Protein AF-A0A087UWQ4-F1 (afdb_monomer)

Mean predicted aligned error: 7.36 Å

Organism: Stegodyphus mimosarum (NCBI:txid407821)

Radius of gyration: 17.01 Å; Cα contacts (8 Å, |Δi|>4): 130; chains: 1; bounding box: 42×44×44 Å

pLDDT: mean 81.9, std 9.26, range [47.91, 92.75]

Structure (mmCIF, N/CA/C/O backbone):
data_AF-A0A087UWQ4-F1
#
_entry.id   AF-A0A087UWQ4-F1
#
loop_
_atom_site.group_PDB
_atom_site.id
_atom_site.type_symbol
_atom_site.label_atom_id
_atom_site.label_alt_id
_atom_site.label_comp_id
_atom_site.label_asym_id
_atom_site.label_entity_id
_atom_site.label_seq_id
_atom_site.pdbx_PDB_ins_code
_atom_site.Cartn_x
_atom_site.Cartn_y
_atom_site.Cartn_z
_atom_site.occupancy
_atom_site.B_iso_or_equiv
_atom_site.auth_seq_id
_atom_site.auth_comp_id
_atom_site.auth_asym_id
_atom_site.auth_atom_id
_atom_site.pdbx_PDB_model_num
ATOM 1 N N . MET A 1 1 ? 26.334 -0.698 -11.402 1.00 54.09 1 MET A N 1
ATOM 2 C CA . MET A 1 1 ? 24.957 -0.502 -10.906 1.00 54.09 1 MET A CA 1
ATOM 3 C C . MET A 1 1 ? 24.035 -0.812 -12.053 1.00 54.09 1 MET A C 1
ATOM 5 O O . MET A 1 1 ? 24.266 -0.281 -13.138 1.00 54.09 1 MET A O 1
ATOM 9 N N . ALA A 1 2 ? 23.093 -1.728 -11.846 1.00 72.50 2 ALA A N 1
ATOM 10 C CA . ALA A 1 2 ? 22.082 -2.002 -12.850 1.00 72.50 2 ALA A CA 1
ATOM 11 C C . ALA A 1 2 ? 21.262 -0.715 -13.075 1.00 72.50 2 ALA A C 1
ATOM 13 O O . ALA A 1 2 ? 21.095 0.070 -12.136 1.00 72.50 2 ALA A O 1
ATOM 14 N N . PRO A 1 3 ? 20.783 -0.444 -14.299 1.00 72.69 3 PRO A N 1
ATOM 15 C CA . PRO A 1 3 ? 19.927 0.714 -14.568 1.00 72.69 3 PRO A CA 1
ATOM 16 C C . PRO A 1 3 ? 18.709 0.764 -13.627 1.00 72.69 3 PRO A C 1
ATOM 18 O O . PRO A 1 3 ? 18.288 1.847 -13.223 1.00 72.69 3 PRO A O 1
ATOM 21 N N . ASP A 1 4 ? 18.224 -0.399 -13.196 1.00 70.94 4 ASP A N 1
ATOM 22 C CA . ASP A 1 4 ? 17.111 -0.555 -12.258 1.00 70.94 4 ASP A CA 1
ATOM 23 C C . ASP A 1 4 ? 17.437 -0.041 -10.844 1.00 70.94 4 ASP A C 1
ATOM 25 O O . ASP A 1 4 ? 16.596 0.602 -10.211 1.00 70.94 4 ASP A O 1
ATOM 29 N N . ASP A 1 5 ? 18.682 -0.212 -10.379 1.00 77.44 5 ASP A N 1
ATOM 30 C CA . ASP A 1 5 ? 19.145 0.302 -9.080 1.00 77.44 5 ASP A CA 1
ATOM 31 C C . ASP A 1 5 ? 19.115 1.833 -9.053 1.00 77.44 5 ASP A C 1
ATOM 33 O O . ASP A 1 5 ? 18.756 2.452 -8.050 1.00 77.44 5 ASP A O 1
ATOM 37 N N . VAL A 1 6 ? 19.501 2.455 -10.171 1.00 81.31 6 VAL A N 1
ATOM 38 C CA . VAL A 1 6 ? 19.529 3.915 -10.322 1.00 81.31 6 VAL A CA 1
ATOM 39 C C . VAL A 1 6 ? 18.106 4.466 -10.342 1.00 81.31 6 VAL A C 1
ATOM 41 O O . VAL A 1 6 ? 17.822 5.453 -9.662 1.00 81.31 6 VAL A O 1
ATOM 44 N N . ILE A 1 7 ? 17.198 3.803 -11.063 1.00 77.88 7 ILE A N 1
ATOM 45 C CA . ILE A 1 7 ? 15.774 4.156 -11.085 1.00 77.88 7 ILE A CA 1
ATOM 46 C C . ILE A 1 7 ? 15.184 4.055 -9.674 1.00 77.88 7 ILE A C 1
ATOM 48 O O . ILE A 1 7 ? 14.504 4.984 -9.237 1.00 77.88 7 ILE A O 1
ATOM 52 N N . TYR A 1 8 ? 15.495 2.988 -8.934 1.00 74.31 8 TYR A N 1
ATOM 53 C CA . TYR A 1 8 ? 15.046 2.807 -7.554 1.00 74.31 8 TYR A CA 1
ATOM 54 C C . TYR A 1 8 ? 15.557 3.910 -6.620 1.00 74.31 8 TYR A C 1
ATOM 56 O O . TYR A 1 8 ? 14.777 4.496 -5.869 1.00 74.31 8 TYR A O 1
ATOM 64 N N . LEU A 1 9 ? 16.848 4.246 -6.703 1.00 80.38 9 LEU A N 1
ATOM 65 C CA . LEU A 1 9 ? 17.467 5.309 -5.904 1.00 80.38 9 LEU A CA 1
ATOM 66 C C . LEU A 1 9 ? 16.819 6.673 -6.161 1.00 80.38 9 LEU A C 1
ATOM 68 O O . LEU A 1 9 ? 16.528 7.409 -5.215 1.00 80.38 9 LEU A O 1
ATOM 72 N N . ILE A 1 10 ? 16.548 6.994 -7.429 1.00 82.75 10 ILE A N 1
ATOM 73 C CA . ILE A 1 10 ? 15.852 8.226 -7.816 1.00 82.75 10 ILE A CA 1
ATOM 74 C C . ILE A 1 10 ? 14.427 8.225 -7.253 1.00 82.75 10 ILE A C 1
ATOM 76 O O . ILE A 1 10 ? 14.010 9.217 -6.654 1.00 82.75 10 ILE A O 1
ATOM 80 N N . LEU A 1 11 ? 13.695 7.114 -7.381 1.00 77.69 11 LEU A N 1
ATOM 81 C CA . LEU A 1 11 ? 12.344 6.971 -6.831 1.00 77.69 11 LEU A CA 1
ATOM 82 C C . LEU A 1 11 ? 12.324 7.172 -5.311 1.00 77.69 11 LEU A C 1
ATOM 84 O O . LEU A 1 11 ? 11.452 7.864 -4.783 1.00 77.69 11 LEU A O 1
ATOM 88 N N . LEU A 1 12 ? 13.307 6.605 -4.612 1.00 80.81 12 LEU A N 1
ATOM 89 C CA . LEU A 1 12 ? 13.428 6.687 -3.161 1.00 80.81 12 LEU A CA 1
ATOM 90 C C . LEU A 1 12 ? 13.733 8.124 -2.717 1.00 80.81 12 LEU A C 1
ATOM 92 O O . LEU A 1 12 ? 13.045 8.648 -1.834 1.00 80.81 12 LEU A O 1
ATOM 96 N N . LEU A 1 13 ? 14.678 8.798 -3.380 1.00 82.94 13 LEU A N 1
ATOM 97 C CA . LEU A 1 13 ? 14.991 10.210 -3.132 1.00 82.94 13 LEU A CA 1
ATOM 98 C C . LEU A 1 13 ? 13.773 11.108 -3.366 1.00 82.94 13 LEU A C 1
ATOM 100 O O . LEU A 1 13 ? 13.414 11.894 -2.489 1.00 82.94 13 LEU A O 1
ATOM 104 N N . VAL A 1 14 ? 13.088 10.933 -4.498 1.00 81.44 14 VAL A N 1
ATOM 105 C CA . VAL A 1 14 ? 11.874 11.682 -4.841 1.00 81.44 14 VAL A CA 1
ATOM 106 C C . VAL A 1 14 ? 10.776 11.448 -3.799 1.00 81.44 14 VAL A C 1
ATOM 108 O O . VAL A 1 14 ? 10.193 12.410 -3.295 1.00 81.44 14 VAL A O 1
ATOM 111 N N . SER A 1 15 ? 10.532 10.193 -3.407 1.00 78.12 15 SER A N 1
ATOM 112 C CA . SER A 1 15 ? 9.533 9.858 -2.382 1.00 78.12 15 SER A CA 1
ATOM 113 C C . SER A 1 15 ? 9.848 10.501 -1.024 1.00 78.12 15 SER A C 1
ATOM 115 O O . SER A 1 15 ? 8.946 11.001 -0.350 1.00 78.12 15 SER A O 1
ATOM 117 N N . THR A 1 16 ? 11.131 10.579 -0.658 1.00 81.06 16 THR A N 1
ATOM 118 C CA . THR A 1 16 ? 11.590 11.209 0.587 1.00 81.06 16 THR A CA 1
ATOM 119 C C . THR A 1 16 ? 11.399 12.727 0.536 1.00 81.06 16 THR A C 1
ATOM 121 O O . THR A 1 16 ? 10.912 13.324 1.499 1.00 81.06 16 THR A O 1
ATOM 124 N N . SER A 1 17 ? 11.698 13.368 -0.601 1.00 80.00 17 SER A N 1
ATOM 125 C CA . SER A 1 17 ? 11.489 14.810 -0.798 1.00 80.00 17 SER A CA 1
ATOM 126 C C . SER A 1 17 ? 10.013 15.210 -0.721 1.00 80.00 17 SER A C 1
ATOM 128 O O . SER A 1 17 ? 9.681 16.238 -0.121 1.00 80.00 17 SER A O 1
ATOM 130 N N . PHE A 1 18 ? 9.104 14.380 -1.243 1.00 80.81 18 PHE A N 1
ATOM 131 C CA . PHE A 1 18 ? 7.662 14.614 -1.119 1.00 80.81 18 PHE A CA 1
ATOM 132 C C . PHE A 1 18 ? 7.181 14.654 0.338 1.00 80.81 18 PHE A C 1
ATOM 134 O O . PHE A 1 18 ? 6.202 15.344 0.633 1.00 80.81 18 PHE A O 1
ATOM 141 N N . GLY A 1 19 ? 7.900 14.019 1.270 1.00 78.69 19 GLY A N 1
ATOM 142 C CA . GLY A 1 19 ? 7.621 14.104 2.704 1.00 78.69 19 GLY A CA 1
ATOM 143 C C . GLY A 1 19 ? 7.621 15.530 3.250 1.00 78.69 19 GLY A C 1
ATOM 144 O O . GLY A 1 19 ? 6.759 15.878 4.063 1.00 78.69 19 GLY A O 1
ATOM 145 N N . TYR A 1 20 ? 8.513 16.390 2.752 1.00 81.12 20 TYR A N 1
ATOM 146 C CA . TYR A 1 20 ? 8.533 17.804 3.129 1.00 81.12 20 TYR A CA 1
ATOM 147 C C . TYR A 1 20 ? 7.284 18.544 2.631 1.00 81.12 20 TYR A C 1
ATOM 149 O O . TYR A 1 20 ? 6.667 19.298 3.384 1.00 81.12 20 TYR A O 1
ATOM 157 N N . PHE A 1 21 ? 6.863 18.281 1.391 1.00 80.00 21 PHE A N 1
ATOM 158 C CA . PHE A 1 21 ? 5.690 18.918 0.787 1.00 80.00 21 PHE A CA 1
ATOM 159 C C . PHE A 1 21 ? 4.385 18.481 1.467 1.00 80.00 21 PHE A C 1
ATOM 161 O O . PHE A 1 21 ? 3.560 19.303 1.864 1.00 80.00 21 PHE A O 1
ATOM 168 N N . VAL A 1 22 ? 4.240 17.177 1.709 1.00 79.88 22 VAL A N 1
ATOM 169 C CA . VAL A 1 22 ? 3.097 16.576 2.411 1.00 79.88 22 VAL A CA 1
ATOM 170 C C . VAL A 1 22 ? 2.959 17.107 3.845 1.00 79.88 22 VAL A C 1
ATOM 172 O O . VAL A 1 22 ? 1.848 17.172 4.379 1.00 79.88 22 VAL A O 1
ATOM 175 N N . ARG A 1 23 ? 4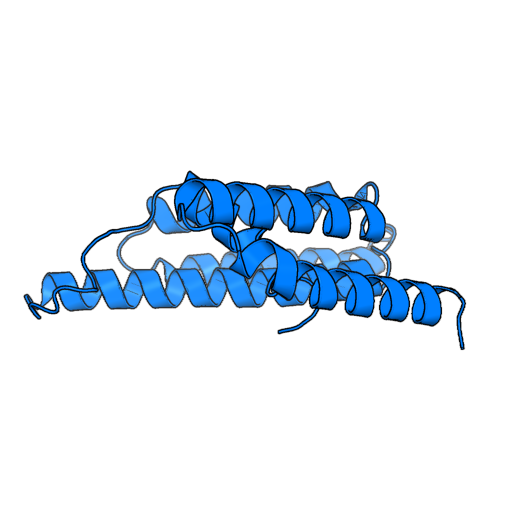.062 17.521 4.486 1.00 80.25 23 ARG A N 1
ATOM 176 C CA . ARG A 1 23 ? 4.045 18.109 5.834 1.00 80.25 23 ARG A CA 1
ATOM 177 C C . ARG A 1 23 ? 3.397 19.497 5.879 1.00 80.25 23 ARG A C 1
ATOM 179 O O . ARG A 1 23 ? 2.903 19.881 6.935 1.00 80.25 23 ARG A O 1
ATOM 186 N N . GLN A 1 24 ? 3.355 20.223 4.762 1.00 80.44 24 GLN A N 1
ATOM 187 C CA . GLN A 1 24 ? 2.747 21.557 4.702 1.00 80.44 24 GLN A CA 1
ATOM 188 C C . GLN A 1 24 ? 1.212 21.521 4.609 1.00 80.44 24 GLN A C 1
ATOM 190 O O . GLN A 1 24 ? 0.544 22.517 4.892 1.00 80.44 24 GLN A O 1
ATOM 195 N N . VAL A 1 25 ? 0.626 20.371 4.261 1.00 82.12 25 VAL A N 1
ATOM 196 C CA . VAL A 1 25 ? -0.829 20.210 4.153 1.00 82.12 25 VAL A CA 1
ATOM 197 C C . VAL A 1 25 ? -1.449 20.081 5.548 1.00 82.12 25 VAL A C 1
ATOM 199 O O . VAL A 1 25 ? -1.314 19.055 6.213 1.00 82.12 25 VAL A O 1
ATOM 202 N N . LYS A 1 26 ? -2.168 21.123 5.988 1.00 80.31 26 LYS A N 1
ATOM 203 C CA . LYS A 1 26 ? -2.813 21.171 7.317 1.00 80.31 26 LYS A CA 1
ATOM 204 C C . LYS A 1 26 ? -4.057 20.278 7.431 1.00 80.31 26 LYS A C 1
ATOM 206 O O . LYS A 1 26 ? -4.360 19.784 8.512 1.00 80.31 26 LYS A O 1
ATOM 211 N N . HIS A 1 27 ? -4.784 20.055 6.333 1.00 85.06 27 HIS A N 1
ATOM 212 C CA . HIS A 1 27 ? -6.012 19.254 6.341 1.00 85.06 27 HIS A CA 1
ATOM 213 C C . HIS A 1 27 ? -5.723 17.752 6.213 1.00 85.06 27 HIS A C 1
ATOM 215 O O . HIS A 1 27 ? -5.186 17.306 5.201 1.00 85.06 27 HIS A O 1
ATOM 221 N N . VAL A 1 28 ? -6.164 16.957 7.197 1.00 82.00 28 VAL A N 1
ATOM 222 C CA . VAL A 1 28 ? -5.906 15.504 7.284 1.00 82.00 28 VAL A CA 1
ATOM 223 C C . VAL A 1 28 ? -6.419 14.733 6.063 1.00 82.00 28 VAL A C 1
ATOM 225 O O . VAL A 1 28 ? -5.661 13.974 5.468 1.00 82.00 28 VAL A O 1
ATOM 228 N N . LYS A 1 29 ? -7.667 14.971 5.636 1.00 82.19 29 LYS A N 1
ATOM 229 C CA . LYS A 1 29 ? -8.261 14.277 4.477 1.00 82.19 29 LYS A CA 1
ATOM 230 C C . LYS A 1 29 ? -7.562 14.616 3.159 1.00 82.19 29 LYS A C 1
ATOM 232 O O . LYS A 1 29 ? -7.315 13.735 2.343 1.00 82.19 29 LYS A O 1
ATOM 237 N N . MET A 1 30 ? -7.210 15.889 2.964 1.00 83.75 30 MET A N 1
ATOM 238 C CA . MET A 1 30 ? -6.454 16.322 1.782 1.00 83.75 30 MET A CA 1
ATOM 239 C C . MET A 1 30 ? -5.058 15.707 1.781 1.00 83.75 30 MET A C 1
ATOM 241 O O . MET A 1 30 ? -4.607 15.208 0.757 1.00 83.75 30 MET A O 1
ATOM 245 N N . LYS A 1 31 ? -4.405 15.669 2.946 1.00 86.56 31 LYS A N 1
ATOM 246 C CA . LYS 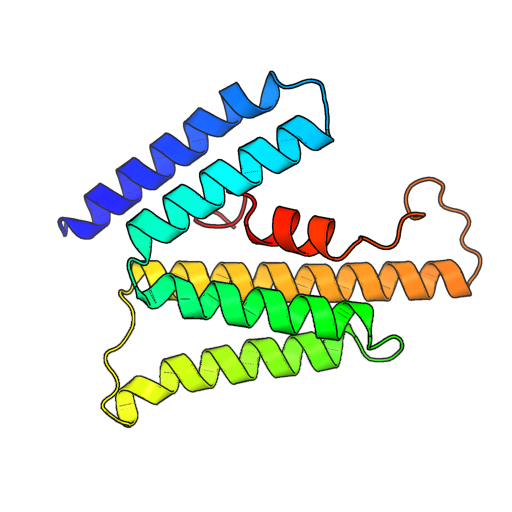A 1 31 ? -3.107 15.022 3.118 1.00 86.56 31 LYS A CA 1
ATOM 247 C C . LYS A 1 31 ? -3.177 13.536 2.764 1.00 86.56 31 LYS A C 1
ATOM 249 O O . LYS A 1 31 ? -2.358 13.083 1.979 1.00 86.56 31 LYS A O 1
ATOM 254 N N . GLN A 1 32 ? -4.166 12.802 3.281 1.00 86.50 32 GLN A N 1
ATOM 255 C CA . GLN A 1 32 ? -4.387 11.390 2.943 1.00 86.50 32 GLN A CA 1
ATOM 256 C C . GLN A 1 32 ? -4.568 11.199 1.436 1.00 86.50 32 GLN A C 1
ATOM 258 O O . GLN A 1 32 ? -3.848 10.404 0.846 1.00 86.50 32 GLN A O 1
ATOM 263 N N . CYS A 1 33 ? -5.443 11.984 0.803 1.00 87.56 33 CYS A N 1
ATOM 264 C CA . CYS A 1 33 ? -5.685 11.899 -0.637 1.00 87.56 33 CYS A CA 1
ATOM 265 C C . CYS A 1 33 ? -4.407 12.141 -1.460 1.00 87.56 33 CYS A C 1
ATOM 267 O O . CYS A 1 33 ? -4.080 11.344 -2.336 1.00 87.56 33 CYS A O 1
ATOM 269 N N . VAL A 1 34 ? -3.639 13.187 -1.132 1.00 88.06 34 VAL A N 1
ATOM 270 C CA . VAL A 1 34 ? -2.360 13.492 -1.797 1.00 88.06 34 VAL A CA 1
ATOM 271 C C . VAL A 1 34 ? -1.351 12.361 -1.589 1.00 88.06 34 VAL A C 1
ATOM 273 O O . VAL A 1 34 ? -0.727 11.916 -2.548 1.00 88.06 34 VAL A O 1
ATOM 276 N N . CYS A 1 35 ? -1.220 11.844 -0.364 1.00 87.75 35 CYS A N 1
ATOM 277 C CA . CYS A 1 35 ? -0.323 10.729 -0.063 1.00 87.75 35 CYS A CA 1
ATOM 278 C C . CYS A 1 35 ? -0.676 9.461 -0.848 1.00 87.75 35 CYS A C 1
ATOM 280 O O . CYS A 1 35 ? 0.220 8.763 -1.325 1.00 87.75 35 CYS A O 1
ATOM 282 N N . THR A 1 36 ? -1.968 9.152 -0.942 1.00 89.38 36 THR A N 1
ATOM 283 C CA . THR A 1 36 ? -2.495 8.006 -1.684 1.00 89.38 36 THR A CA 1
ATOM 284 C C . THR A 1 36 ? -2.263 8.172 -3.180 1.00 89.38 36 THR A C 1
ATOM 286 O O . THR A 1 36 ? -1.827 7.232 -3.833 1.00 89.38 36 THR A O 1
ATOM 289 N N . LEU A 1 37 ? -2.500 9.368 -3.723 1.00 90.50 37 LEU A N 1
ATOM 290 C CA . LEU A 1 37 ? -2.305 9.654 -5.141 1.00 90.50 37 LEU A CA 1
ATOM 291 C C . LEU A 1 37 ? -0.827 9.540 -5.538 1.00 90.50 37 LEU A C 1
ATOM 293 O O . LEU A 1 37 ? -0.513 8.871 -6.518 1.00 90.50 37 LEU A O 1
ATOM 297 N N . ILE A 1 38 ? 0.083 10.111 -4.742 1.00 88.62 38 ILE A N 1
ATOM 298 C CA . ILE A 1 38 ? 1.532 9.973 -4.958 1.00 88.62 38 ILE A CA 1
ATOM 299 C C . ILE A 1 38 ? 1.943 8.499 -4.885 1.00 88.62 38 ILE A C 1
ATOM 301 O O . ILE A 1 38 ? 2.638 8.012 -5.773 1.00 88.62 38 ILE A O 1
ATOM 305 N N . GLY A 1 39 ? 1.500 7.772 -3.855 1.00 88.25 39 GLY A N 1
ATOM 306 C CA . GLY A 1 39 ? 1.865 6.368 -3.681 1.00 88.25 39 GLY A CA 1
ATOM 307 C C . GLY A 1 39 ? 1.344 5.477 -4.806 1.00 88.25 39 GLY A C 1
ATOM 308 O O . GLY A 1 39 ? 2.082 4.636 -5.314 1.00 88.25 39 GLY A O 1
ATOM 309 N N . PHE A 1 40 ? 0.115 5.719 -5.262 1.00 89.25 40 PHE A N 1
ATOM 310 C CA . PHE A 1 40 ? -0.474 5.028 -6.404 1.00 89.25 40 PHE A CA 1
ATOM 311 C C . PHE A 1 40 ? 0.296 5.298 -7.703 1.00 89.25 40 PHE A C 1
ATOM 313 O O . PHE A 1 40 ? 0.596 4.357 -8.438 1.00 89.25 40 PHE A O 1
ATOM 320 N N . ILE A 1 41 ? 0.675 6.554 -7.970 1.00 88.81 41 ILE A N 1
ATOM 321 C CA . ILE A 1 41 ? 1.483 6.916 -9.145 1.00 88.81 41 ILE A CA 1
ATOM 322 C C . ILE A 1 41 ? 2.838 6.206 -9.102 1.00 88.81 41 ILE A C 1
ATOM 324 O O . ILE A 1 41 ? 3.216 5.564 -10.079 1.00 88.81 41 ILE A O 1
ATOM 328 N N . LEU A 1 42 ? 3.548 6.261 -7.971 1.00 85.06 42 LEU A N 1
ATOM 329 C CA . LEU A 1 42 ? 4.855 5.614 -7.839 1.00 85.06 42 LEU A CA 1
ATOM 330 C C . LEU A 1 42 ? 4.754 4.091 -8.007 1.00 85.06 42 LEU A C 1
ATOM 332 O O . LEU A 1 42 ? 5.560 3.498 -8.720 1.00 85.06 42 LEU A O 1
ATOM 336 N N . LEU A 1 43 ? 3.737 3.461 -7.409 1.00 85.56 43 LEU A N 1
ATOM 337 C CA . LEU A 1 43 ? 3.501 2.027 -7.566 1.00 85.56 43 LEU A CA 1
ATOM 338 C C . LEU A 1 43 ? 3.160 1.661 -9.018 1.00 85.56 43 LEU A C 1
ATOM 340 O O . LEU A 1 43 ? 3.602 0.617 -9.489 1.00 85.56 43 LEU A O 1
ATOM 344 N N . THR A 1 44 ? 2.428 2.520 -9.735 1.00 86.56 44 THR A N 1
ATOM 345 C CA . THR A 1 44 ? 2.096 2.324 -11.159 1.00 86.56 44 THR A CA 1
ATOM 346 C C . THR A 1 44 ? 3.339 2.416 -12.035 1.00 86.56 44 THR A C 1
ATOM 348 O O . THR A 1 44 ? 3.533 1.570 -12.902 1.00 86.56 44 THR A O 1
ATOM 351 N N . ILE A 1 45 ? 4.203 3.403 -11.784 1.00 83.56 45 ILE A N 1
ATOM 352 C CA . ILE A 1 45 ? 5.461 3.584 -12.523 1.00 83.56 45 ILE A CA 1
ATOM 353 C C . ILE A 1 45 ? 6.376 2.369 -12.335 1.00 83.56 45 ILE A C 1
ATOM 355 O O . ILE A 1 45 ? 6.964 1.897 -13.302 1.00 83.56 45 ILE A O 1
ATOM 359 N N . VAL A 1 46 ? 6.469 1.845 -11.110 1.00 78.75 46 VAL A N 1
ATOM 360 C CA . VAL A 1 46 ? 7.334 0.697 -10.797 1.00 78.75 46 VAL A CA 1
ATOM 361 C C . VAL A 1 46 ? 6.748 -0.633 -11.271 1.00 78.75 46 VAL A C 1
ATOM 363 O O . VAL A 1 46 ? 7.490 -1.489 -11.743 1.00 78.75 46 VAL A O 1
ATOM 366 N N . SER A 1 47 ? 5.434 -0.821 -11.129 1.00 78.69 47 SER A N 1
ATOM 367 C CA . SER A 1 47 ? 4.786 -2.121 -11.363 1.00 78.69 47 SER A CA 1
ATOM 368 C C . SER A 1 47 ? 4.259 -2.313 -12.779 1.00 78.69 47 SER A C 1
ATOM 370 O O . SER A 1 47 ? 3.981 -3.446 -13.179 1.00 78.69 47 SER A O 1
ATOM 372 N N . GLY A 1 48 ? 4.069 -1.231 -13.539 1.00 82.44 48 GLY A N 1
ATOM 373 C CA . GLY A 1 48 ? 3.416 -1.283 -14.844 1.00 82.44 48 GLY A CA 1
ATOM 374 C C . GLY A 1 48 ? 2.071 -2.015 -14.767 1.00 82.44 48 GLY A C 1
ATOM 375 O O . GLY A 1 48 ? 1.245 -1.741 -13.896 1.00 82.44 48 GLY A O 1
ATOM 376 N N . PHE A 1 49 ? 1.866 -3.002 -15.644 1.00 79.75 49 PHE A N 1
ATOM 377 C CA . PHE A 1 49 ? 0.644 -3.819 -15.679 1.00 79.75 49 PHE A CA 1
ATOM 378 C C . PHE A 1 49 ? 0.454 -4.725 -14.451 1.00 79.7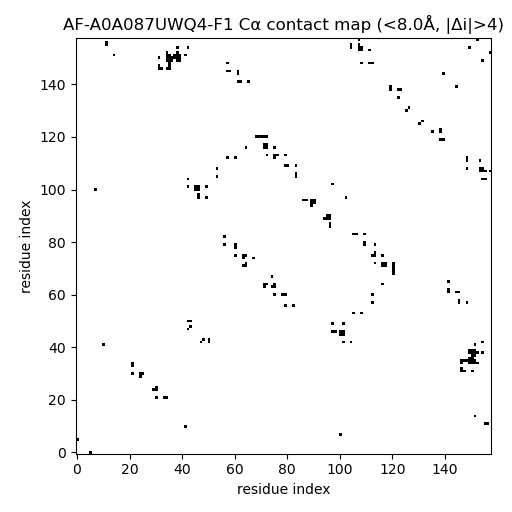5 49 PHE A C 1
ATOM 380 O O . PHE A 1 49 ? -0.677 -5.102 -14.138 1.00 79.75 49 PHE A O 1
ATOM 387 N N . HIS A 1 50 ? 1.518 -5.029 -13.701 1.00 82.25 50 HIS A N 1
ATOM 388 C CA . HIS A 1 50 ? 1.431 -5.874 -12.509 1.00 82.25 50 HIS A CA 1
ATOM 389 C C . HIS A 1 50 ? 0.820 -5.157 -11.296 1.00 82.25 50 HIS A C 1
ATOM 391 O O . HIS A 1 50 ? 0.608 -5.805 -10.273 1.00 82.25 50 HIS A O 1
ATOM 397 N N . ILE A 1 51 ? 0.455 -3.868 -11.401 1.00 83.25 51 ILE A N 1
ATOM 398 C CA . ILE A 1 51 ? -0.277 -3.135 -10.349 1.00 83.25 51 ILE A CA 1
ATOM 399 C C . ILE A 1 51 ? -1.653 -3.744 -10.030 1.00 83.25 51 ILE A C 1
ATOM 401 O O . ILE A 1 51 ? -2.191 -3.550 -8.938 1.00 83.25 51 ILE A O 1
ATOM 405 N N . LEU A 1 52 ? -2.224 -4.526 -10.949 1.00 84.19 52 LEU A N 1
ATOM 406 C CA . LEU A 1 52 ? -3.495 -5.207 -10.710 1.00 84.19 52 LEU A CA 1
ATOM 407 C C . LEU A 1 52 ? -3.409 -6.175 -9.521 1.00 84.19 52 LEU A C 1
ATOM 409 O O . LEU A 1 52 ? -4.369 -6.280 -8.761 1.00 84.19 52 LEU A O 1
ATOM 413 N N . HIS A 1 53 ? -2.255 -6.813 -9.298 1.00 85.69 53 HIS A N 1
ATOM 414 C CA . HIS A 1 53 ? -2.044 -7.706 -8.158 1.00 85.69 53 HIS A CA 1
ATOM 415 C C . HIS A 1 53 ? -2.193 -6.995 -6.800 1.00 85.69 53 HIS A C 1
ATOM 417 O O . HIS A 1 53 ? -3.069 -7.394 -6.027 1.00 85.69 53 HIS A O 1
ATOM 423 N N . PRO A 1 54 ? -1.431 -5.923 -6.490 1.00 85.12 54 PRO A N 1
ATOM 424 C CA . PRO A 1 54 ? -1.613 -5.168 -5.254 1.00 85.12 54 PRO A CA 1
ATOM 425 C C . PRO A 1 54 ? -2.998 -4.508 -5.150 1.00 85.12 54 PRO A C 1
ATOM 427 O O . PRO A 1 54 ? -3.533 -4.389 -4.049 1.00 85.12 54 PRO A O 1
ATOM 430 N N . LEU A 1 55 ? -3.641 -4.133 -6.261 1.00 88.81 55 LEU A N 1
ATOM 431 C CA . LEU A 1 55 ? -4.995 -3.558 -6.242 1.00 88.81 55 LEU A CA 1
ATOM 432 C C . LEU A 1 55 ? -6.067 -4.584 -5.848 1.00 88.81 55 LEU A C 1
ATOM 434 O O . LEU A 1 55 ? -6.905 -4.319 -4.982 1.00 88.81 55 LEU A O 1
ATOM 438 N N . VAL A 1 56 ? -6.013 -5.781 -6.427 1.00 89.00 56 VAL A N 1
ATOM 439 C CA . VAL A 1 56 ? -6.921 -6.881 -6.078 1.00 89.00 56 VAL A CA 1
ATOM 440 C C . VAL A 1 56 ? -6.673 -7.346 -4.644 1.00 89.00 56 VAL A C 1
ATOM 442 O O . VAL A 1 56 ? -7.620 -7.461 -3.864 1.00 89.00 56 VAL A O 1
ATOM 445 N N . LEU A 1 57 ? -5.404 -7.543 -4.274 1.00 90.38 57 LEU A N 1
ATOM 446 C CA . LEU A 1 57 ? -4.996 -7.915 -2.921 1.00 90.38 57 LEU A CA 1
ATOM 447 C C . LEU A 1 57 ? -5.544 -6.925 -1.885 1.00 90.38 57 LEU A C 1
ATOM 449 O O . LEU A 1 57 ? -6.170 -7.339 -0.907 1.00 90.38 57 LEU A O 1
ATOM 453 N N . THR A 1 58 ? -5.354 -5.623 -2.115 1.00 90.31 58 THR A N 1
ATOM 454 C CA . THR A 1 58 ? -5.809 -4.589 -1.176 1.00 90.31 58 THR A CA 1
ATOM 455 C C . THR A 1 58 ? -7.316 -4.525 -1.048 1.00 90.31 58 THR A C 1
ATOM 457 O O . THR A 1 58 ? -7.836 -4.441 0.064 1.00 90.31 58 THR A O 1
ATOM 460 N N . THR A 1 59 ? -8.025 -4.609 -2.169 1.00 91.56 59 THR A N 1
ATOM 461 C CA . THR A 1 59 ? -9.487 -4.561 -2.196 1.00 91.56 59 THR A CA 1
ATOM 462 C C . THR A 1 59 ? -10.087 -5.742 -1.436 1.00 91.56 59 THR A C 1
ATOM 464 O O . THR A 1 59 ? -10.919 -5.546 -0.549 1.00 91.56 59 THR A O 1
ATOM 467 N N . ILE A 1 60 ? -9.627 -6.965 -1.723 1.00 91.62 60 ILE A N 1
ATOM 468 C CA . ILE A 1 60 ? -10.131 -8.171 -1.054 1.00 91.62 60 ILE A CA 1
ATOM 469 C C . ILE A 1 60 ? -9.774 -8.142 0.432 1.00 91.62 60 ILE A C 1
ATOM 471 O O . ILE A 1 60 ? -10.639 -8.387 1.274 1.00 91.62 60 ILE A O 1
ATOM 475 N N . ASN A 1 61 ? -8.535 -7.783 0.778 1.00 91.19 61 ASN A N 1
ATOM 476 C CA . ASN A 1 61 ? -8.128 -7.722 2.175 1.00 91.19 61 ASN A CA 1
ATOM 477 C C . ASN A 1 61 ? -8.921 -6.664 2.965 1.00 91.19 61 ASN A C 1
ATOM 479 O O . ASN A 1 61 ? -9.346 -6.930 4.087 1.00 91.19 61 ASN A O 1
ATOM 483 N N . ALA A 1 62 ? -9.201 -5.499 2.377 1.00 89.88 62 ALA A N 1
ATOM 484 C CA . ALA A 1 62 ? -10.039 -4.478 3.004 1.00 89.88 62 ALA A CA 1
ATOM 485 C C . ALA A 1 62 ? -11.472 -4.979 3.263 1.00 89.88 62 ALA A C 1
ATOM 487 O O . ALA A 1 62 ? -12.022 -4.746 4.342 1.00 89.88 62 ALA A O 1
ATOM 488 N N . ILE A 1 63 ? -12.063 -5.720 2.318 1.00 90.38 63 ILE A N 1
ATOM 489 C CA . ILE A 1 63 ? -13.385 -6.343 2.494 1.00 90.38 63 ILE A CA 1
ATOM 490 C C . ILE A 1 63 ? -13.349 -7.383 3.620 1.00 90.38 63 ILE A C 1
ATOM 492 O O . ILE A 1 63 ? -14.206 -7.349 4.508 1.00 90.38 63 ILE A O 1
ATOM 496 N N . LEU A 1 64 ? -12.345 -8.268 3.621 1.00 89.19 64 LEU A N 1
ATOM 497 C CA . LEU A 1 64 ? -12.163 -9.290 4.656 1.00 89.19 64 LEU A CA 1
ATOM 498 C C . LEU A 1 64 ? -12.054 -8.658 6.046 1.00 89.19 64 LEU A C 1
ATOM 500 O O . LEU A 1 64 ? -12.723 -9.101 6.979 1.00 89.19 64 LEU A O 1
ATOM 504 N N . VAL A 1 65 ? -11.269 -7.587 6.174 1.00 87.19 65 VAL A N 1
ATOM 505 C CA . VAL A 1 65 ? -11.051 -6.894 7.447 1.00 87.19 65 VAL A CA 1
ATOM 506 C C . VAL A 1 65 ? -12.327 -6.236 7.986 1.00 87.19 65 VAL A C 1
ATOM 508 O O . VAL A 1 65 ? -12.580 -6.223 9.198 1.00 87.19 65 VAL A O 1
ATOM 511 N N . LEU A 1 66 ? -13.171 -5.707 7.099 1.00 86.94 66 LEU A N 1
ATOM 512 C CA . LEU A 1 66 ? -14.437 -5.078 7.480 1.00 86.94 66 LEU A CA 1
ATOM 513 C C . LEU A 1 66 ? -15.526 -6.096 7.835 1.00 86.94 66 LEU A C 1
ATOM 515 O O . LEU A 1 66 ? -16.250 -5.884 8.808 1.00 86.94 66 LEU A O 1
ATOM 519 N N . HIS A 1 67 ? -15.637 -7.195 7.085 1.00 86.62 67 HIS A N 1
ATOM 520 C CA . HIS A 1 67 ? -16.681 -8.202 7.301 1.00 86.62 67 HIS A CA 1
ATOM 521 C C . HIS A 1 67 ? -16.354 -9.180 8.435 1.00 86.62 67 HIS A C 1
ATOM 523 O O . HIS A 1 67 ? -17.237 -9.554 9.212 1.00 86.62 67 HIS A O 1
ATOM 529 N N . VAL A 1 68 ? -15.094 -9.597 8.572 1.00 83.94 68 VAL A N 1
ATOM 530 C CA . VAL A 1 68 ? -14.695 -10.578 9.586 1.00 83.94 68 VAL A CA 1
ATOM 531 C C . VAL A 1 68 ? -14.387 -9.857 10.895 1.00 83.94 68 VAL A C 1
ATOM 533 O O . VAL A 1 68 ? -13.438 -9.086 10.988 1.00 83.94 68 VAL A O 1
ATOM 536 N N . LYS A 1 69 ? -15.172 -10.122 11.947 1.00 76.56 69 LYS A N 1
ATOM 537 C CA . LYS A 1 69 ? -14.991 -9.464 13.256 1.00 76.56 69 LYS A CA 1
ATOM 538 C C . LYS A 1 69 ? -14.028 -10.196 14.193 1.00 76.56 69 LYS A C 1
ATOM 540 O O . LYS A 1 69 ? -13.142 -9.562 14.749 1.00 76.56 69 LYS A O 1
ATOM 545 N N . ARG A 1 70 ? -14.201 -11.511 14.380 1.00 74.25 70 ARG A N 1
ATOM 546 C CA . ARG A 1 70 ? -13.561 -12.278 15.475 1.00 74.25 70 ARG A CA 1
ATOM 547 C C . ARG A 1 70 ? -12.145 -12.777 15.166 1.00 74.25 70 ARG A C 1
ATOM 549 O O . ARG A 1 70 ? -11.320 -12.826 16.066 1.00 74.25 70 ARG A O 1
ATOM 556 N N . PHE A 1 71 ? -11.868 -13.114 13.908 1.00 82.25 71 PHE A N 1
ATOM 557 C CA . PHE A 1 71 ? -10.571 -13.637 13.447 1.00 82.25 71 PHE A CA 1
ATOM 558 C C . PHE A 1 71 ? -10.034 -12.846 12.250 1.00 82.25 71 PHE A C 1
ATOM 560 O O . PHE A 1 71 ? -9.371 -13.386 11.372 1.00 82.25 71 PHE A O 1
ATOM 567 N N . CYS A 1 72 ? -10.345 -11.549 12.223 1.00 84.56 72 CYS A N 1
ATOM 568 C CA . CYS A 1 72 ? -9.979 -10.615 11.162 1.00 84.56 72 CYS A CA 1
ATOM 569 C C . CYS A 1 72 ? -8.495 -10.705 10.783 1.00 84.56 72 CYS A C 1
ATOM 571 O O . CYS A 1 72 ? -8.157 -10.882 9.618 1.00 84.56 72 CYS A O 1
ATOM 573 N N . HIS A 1 73 ? -7.621 -10.615 11.787 1.00 87.81 73 HIS A N 1
ATOM 574 C CA . HIS A 1 73 ? -6.173 -10.624 11.605 1.00 87.81 73 HIS A CA 1
ATOM 575 C C . HIS A 1 73 ? -5.661 -11.965 11.059 1.00 87.81 73 HIS A C 1
ATOM 577 O O . HIS A 1 73 ? -4.817 -11.963 10.174 1.00 87.81 73 HIS A O 1
ATOM 583 N N . VAL A 1 74 ? -6.209 -13.101 11.515 1.00 89.56 74 VAL A N 1
ATOM 584 C CA . VAL A 1 74 ? -5.818 -14.439 11.033 1.00 89.56 74 VAL A CA 1
ATOM 585 C C . VAL A 1 74 ? -6.253 -14.646 9.586 1.00 89.56 74 VAL A C 1
ATOM 587 O O . VAL A 1 74 ? -5.464 -15.111 8.772 1.00 89.56 74 VAL A O 1
ATOM 590 N N . VAL A 1 75 ? -7.494 -14.280 9.251 1.00 90.69 75 VAL A N 1
ATOM 591 C CA . VAL A 1 75 ? -8.024 -14.423 7.886 1.00 90.69 75 VAL A CA 1
ATOM 592 C C . VAL A 1 75 ? -7.283 -13.500 6.920 1.00 90.69 75 VAL A C 1
ATOM 594 O O . VAL A 1 75 ? -6.896 -13.938 5.841 1.00 90.69 75 VAL A O 1
ATOM 597 N N . SER A 1 76 ? -7.035 -12.251 7.323 1.00 90.00 76 SER A N 1
ATOM 598 C CA . SER A 1 76 ? -6.229 -11.292 6.560 1.00 90.00 76 SER A CA 1
ATOM 599 C C . SER A 1 76 ? -4.803 -11.805 6.344 1.00 90.00 76 SER A C 1
ATOM 601 O O . SER A 1 76 ? -4.330 -11.837 5.211 1.00 90.00 76 SER A O 1
ATOM 603 N N . PHE A 1 77 ? -4.146 -12.294 7.401 1.00 91.44 77 PHE A N 1
ATOM 604 C CA . PHE A 1 77 ? -2.816 -12.897 7.319 1.00 91.44 77 PHE A CA 1
ATOM 605 C C . PHE A 1 77 ? -2.789 -14.082 6.352 1.00 91.44 77 PHE A C 1
ATOM 607 O O . PHE A 1 77 ? -1.980 -14.100 5.426 1.00 91.44 77 PHE A O 1
ATOM 614 N N . ALA A 1 78 ? -3.703 -15.039 6.528 1.00 92.75 78 ALA A N 1
ATOM 615 C CA . ALA A 1 78 ? -3.784 -16.229 5.693 1.00 92.75 78 ALA A CA 1
ATOM 616 C C . ALA A 1 78 ? -4.030 -15.871 4.223 1.00 92.75 78 ALA A C 1
ATOM 618 O O . ALA A 1 78 ? -3.350 -16.405 3.350 1.00 92.75 78 ALA A O 1
ATOM 619 N N . PHE A 1 79 ? -4.948 -14.942 3.943 1.00 92.62 79 PHE A N 1
ATOM 620 C CA . PHE A 1 79 ? -5.229 -14.480 2.587 1.00 92.62 79 PHE A CA 1
ATOM 621 C C . PHE A 1 79 ? -4.015 -13.789 1.955 1.00 92.62 79 PHE A C 1
ATOM 623 O O . PHE A 1 79 ? -3.593 -14.180 0.867 1.00 92.62 79 PHE A O 1
ATOM 630 N N . CYS A 1 80 ? -3.420 -12.808 2.639 1.00 91.50 80 CYS A N 1
ATOM 631 C CA . CYS A 1 80 ? -2.297 -12.045 2.103 1.00 91.50 80 CYS A CA 1
ATOM 632 C C . CYS A 1 80 ? -1.064 -12.921 1.844 1.00 91.50 80 CYS A C 1
ATOM 634 O O . CYS A 1 80 ? -0.454 -12.818 0.780 1.00 91.50 80 CYS A O 1
ATOM 636 N N . PHE A 1 81 ? -0.718 -13.814 2.777 1.00 91.12 81 PHE A N 1
ATOM 637 C CA . PHE A 1 81 ? 0.402 -14.738 2.588 1.00 91.12 81 PHE A CA 1
ATOM 638 C C . PHE A 1 81 ? 0.112 -15.793 1.523 1.00 91.12 81 PHE A C 1
ATOM 640 O O . PHE A 1 81 ? 0.993 -16.081 0.719 1.00 91.12 81 PHE A O 1
ATOM 647 N N . SER A 1 82 ? -1.111 -16.329 1.457 1.00 91.12 82 SER A N 1
ATOM 648 C CA . SER A 1 82 ? -1.480 -17.275 0.394 1.00 91.12 82 SER A CA 1
ATOM 649 C C . SER A 1 82 ? -1.389 -16.618 -0.980 1.00 91.12 82 SER A C 1
ATOM 651 O O . SER A 1 82 ? -0.820 -17.200 -1.895 1.00 91.12 82 SER A O 1
ATOM 653 N N . TYR A 1 83 ? -1.882 -15.384 -1.122 1.00 89.88 83 TYR A N 1
ATOM 654 C CA . TYR A 1 83 ? -1.772 -14.632 -2.370 1.00 89.88 83 TYR A CA 1
ATOM 655 C C . 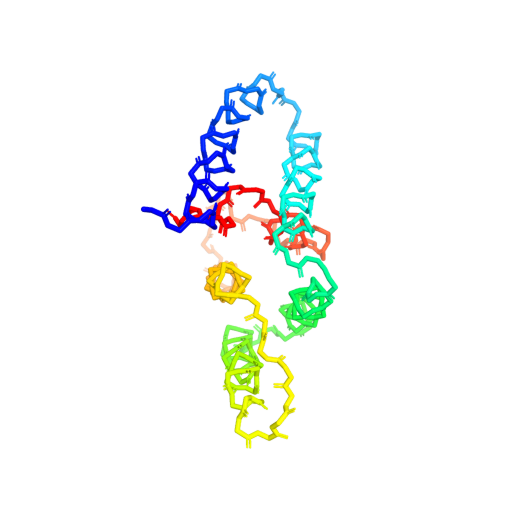TYR A 1 83 ? -0.307 -14.389 -2.756 1.00 89.88 83 TYR A C 1
ATOM 657 O O . TYR A 1 83 ? 0.075 -14.620 -3.900 1.00 89.88 83 TYR A O 1
ATOM 665 N N . LEU A 1 84 ? 0.534 -13.985 -1.798 1.00 88.50 84 LEU A N 1
ATOM 666 C CA . LEU A 1 84 ? 1.964 -13.782 -2.034 1.00 88.50 84 LEU A CA 1
ATOM 667 C C . LEU A 1 84 ? 2.655 -15.085 -2.461 1.00 88.50 84 LEU A C 1
ATOM 669 O O . LEU A 1 84 ? 3.426 -15.078 -3.419 1.00 88.50 84 LEU A O 1
ATOM 673 N N . LEU A 1 85 ? 2.347 -16.207 -1.803 1.00 87.50 85 LEU A N 1
ATOM 674 C CA . LEU A 1 85 ? 2.867 -17.523 -2.173 1.00 87.50 85 LEU A CA 1
ATOM 675 C C . LEU A 1 85 ? 2.416 -17.944 -3.572 1.00 87.50 85 LEU A C 1
ATOM 677 O O . LEU A 1 85 ? 3.231 -18.473 -4.319 1.00 87.50 85 LEU A O 1
ATOM 681 N N . LEU A 1 86 ? 1.165 -17.682 -3.958 1.00 86.19 86 LEU A N 1
ATOM 682 C CA . LEU A 1 86 ? 0.677 -17.967 -5.310 1.00 86.19 86 LEU A CA 1
ATOM 683 C C . LEU A 1 86 ? 1.447 -17.171 -6.366 1.00 86.19 86 LEU A C 1
ATOM 685 O O . LEU A 1 86 ? 1.871 -17.746 -7.361 1.00 86.19 86 LEU A O 1
ATOM 689 N N . ILE A 1 87 ? 1.697 -15.881 -6.136 1.00 83.31 87 ILE A N 1
ATOM 690 C CA . ILE A 1 87 ? 2.497 -15.065 -7.061 1.00 83.31 87 ILE A CA 1
ATOM 691 C C . ILE A 1 87 ? 3.942 -15.564 -7.133 1.00 83.31 87 ILE A C 1
ATOM 693 O O . ILE A 1 87 ? 4.479 -15.708 -8.226 1.00 83.31 87 ILE A O 1
ATOM 697 N N . ARG A 1 88 ? 4.558 -15.911 -5.999 1.00 82.75 88 ARG A N 1
ATOM 698 C CA . ARG A 1 88 ? 5.930 -16.449 -5.980 1.00 82.75 88 ARG A CA 1
ATOM 699 C C . ARG A 1 88 ? 6.044 -17.816 -6.634 1.00 82.75 88 ARG A C 1
ATOM 701 O O . ARG A 1 88 ? 7.037 -18.104 -7.285 1.00 82.75 88 ARG A O 1
ATOM 708 N N . THR A 1 89 ? 5.036 -18.660 -6.459 1.00 83.06 89 THR A N 1
ATOM 709 C CA . THR A 1 89 ? 5.029 -19.994 -7.059 1.00 83.06 89 THR A CA 1
ATOM 710 C C . THR A 1 89 ? 4.575 -19.986 -8.513 1.00 83.06 89 THR A C 1
ATOM 712 O O . THR A 1 89 ? 4.877 -20.935 -9.229 1.00 83.06 89 THR A O 1
ATOM 715 N N . SER A 1 90 ? 3.919 -18.917 -8.979 1.00 79.38 90 SER A N 1
ATOM 716 C CA . SER A 1 90 ? 3.467 -18.770 -10.368 1.00 79.38 90 SER A CA 1
ATOM 717 C C . SER A 1 90 ? 4.609 -18.852 -11.388 1.00 79.38 90 SER A C 1
ATOM 719 O O . SER A 1 90 ? 4.394 -19.335 -12.500 1.00 79.38 90 SER A O 1
ATOM 721 N N . GLU A 1 91 ? 5.833 -18.501 -10.980 1.00 74.56 91 GLU A N 1
ATOM 722 C CA . GLU A 1 91 ? 7.047 -18.663 -11.787 1.00 74.56 91 GLU A CA 1
ATOM 723 C C . GLU A 1 91 ? 7.291 -20.131 -12.166 1.00 74.56 91 GLU A C 1
ATOM 725 O O . GLU A 1 91 ? 7.638 -20.428 -13.308 1.00 74.56 91 GLU A O 1
ATOM 730 N N . TYR A 1 92 ? 7.023 -21.072 -11.251 1.00 76.12 92 TYR A N 1
ATOM 731 C CA . TYR A 1 92 ? 7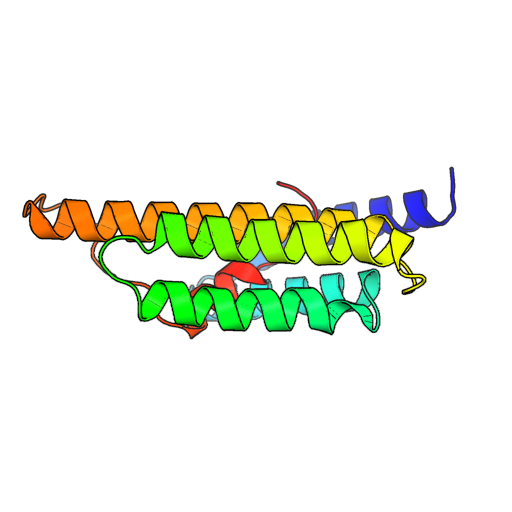.135 -22.511 -11.525 1.00 76.12 92 TYR A CA 1
ATOM 732 C C . TYR A 1 92 ? 6.055 -23.016 -12.491 1.00 76.12 92 TYR A C 1
ATOM 734 O O . TYR A 1 92 ? 6.236 -24.053 -13.124 1.00 76.12 92 TYR A O 1
ATOM 742 N N . PHE A 1 93 ? 4.945 -22.284 -12.624 1.00 75.12 93 PHE A N 1
ATOM 743 C CA . PHE A 1 93 ? 3.852 -22.589 -13.550 1.00 75.12 93 PHE A CA 1
ATOM 744 C C . PHE A 1 93 ? 4.002 -21.890 -14.914 1.00 75.12 93 PHE A C 1
ATOM 746 O O . PHE A 1 93 ? 3.109 -22.001 -15.752 1.00 75.12 93 PHE A O 1
ATOM 753 N N . GLY A 1 94 ? 5.120 -21.191 -15.161 1.00 69.44 94 GLY A N 1
ATOM 754 C CA . GLY A 1 94 ? 5.401 -20.524 -16.438 1.00 69.44 94 GLY A CA 1
ATOM 755 C C . GLY A 1 94 ? 4.689 -19.180 -16.628 1.00 69.44 94 GLY A C 1
ATOM 756 O O . GLY A 1 94 ? 4.642 -18.666 -17.745 1.00 69.44 94 GLY A O 1
ATOM 757 N N . ILE A 1 95 ? 4.133 -18.602 -15.560 1.00 73.88 95 ILE A N 1
ATOM 758 C CA . ILE A 1 95 ? 3.570 -17.247 -15.574 1.00 73.88 95 ILE A CA 1
ATOM 759 C C . ILE A 1 95 ? 4.736 -16.255 -15.406 1.00 73.88 95 ILE A C 1
ATOM 761 O O . ILE A 1 95 ? 5.597 -16.485 -14.553 1.00 73.88 95 ILE A O 1
ATOM 765 N N . PRO A 1 96 ? 4.808 -15.168 -16.199 1.00 72.44 96 PRO A N 1
ATOM 766 C CA . PRO A 1 96 ? 5.896 -14.200 -16.095 1.00 72.44 96 PRO A CA 1
ATOM 767 C C . PRO A 1 96 ? 5.935 -13.575 -14.696 1.00 72.44 96 PRO A C 1
ATOM 769 O O . PRO A 1 96 ? 4.941 -13.008 -14.233 1.00 72.44 96 PRO A O 1
ATOM 772 N N . SER A 1 97 ? 7.092 -13.682 -14.040 1.00 67.62 97 SER A N 1
ATOM 773 C CA . SER A 1 97 ? 7.312 -13.084 -12.724 1.00 67.62 97 SER A CA 1
ATOM 774 C C . SER A 1 97 ? 7.204 -11.560 -12.795 1.00 67.62 97 SER A C 1
ATOM 776 O O . SER A 1 97 ? 7.732 -10.962 -13.740 1.00 67.62 97 SER A O 1
ATOM 778 N N . PRO A 1 98 ? 6.556 -10.902 -11.815 1.00 73.19 98 PRO A N 1
ATOM 779 C CA . PRO A 1 98 ? 6.635 -9.456 -11.703 1.00 73.19 98 PRO A CA 1
ATOM 780 C C . PRO A 1 98 ? 8.095 -9.002 -11.494 1.00 73.19 98 PRO A C 1
ATOM 782 O O . PRO A 1 98 ? 8.869 -9.703 -10.840 1.00 73.19 98 PRO A O 1
ATOM 785 N N . PRO A 1 99 ? 8.471 -7.800 -11.969 1.00 76.81 99 PRO A N 1
ATOM 786 C CA . PRO A 1 99 ? 9.810 -7.246 -11.760 1.00 76.81 99 PRO A CA 1
ATOM 787 C C . PRO A 1 99 ? 10.231 -7.274 -10.280 1.00 76.81 99 PRO A C 1
ATOM 789 O O . PRO A 1 99 ? 9.396 -7.048 -9.401 1.00 76.81 99 PRO A O 1
ATOM 792 N N . GLU A 1 100 ? 11.519 -7.475 -9.978 1.00 77.88 100 GLU A N 1
ATOM 793 C CA . GLU A 1 100 ? 12.019 -7.595 -8.590 1.00 77.88 100 GLU A CA 1
ATOM 794 C C . GLU A 1 100 ? 11.587 -6.428 -7.685 1.00 77.88 100 GLU A C 1
ATOM 796 O O . GLU A 1 100 ? 11.182 -6.625 -6.533 1.00 77.88 100 GLU A O 1
ATOM 801 N N . ILE A 1 101 ? 11.587 -5.208 -8.229 1.00 76.50 101 ILE A N 1
ATOM 802 C CA . ILE A 1 101 ? 11.163 -4.002 -7.508 1.00 76.50 101 ILE A CA 1
ATOM 803 C C . ILE A 1 101 ? 9.659 -4.058 -7.180 1.00 76.50 101 ILE A C 1
ATOM 805 O O . ILE A 1 101 ? 9.239 -3.717 -6.074 1.00 76.50 101 ILE A O 1
ATOM 809 N N . THR A 1 102 ? 8.840 -4.559 -8.109 1.00 81.31 102 THR A N 1
ATOM 810 C CA . THR A 1 102 ? 7.390 -4.749 -7.918 1.00 81.31 102 THR A CA 1
ATOM 811 C C . THR A 1 102 ? 7.105 -5.804 -6.860 1.00 81.31 102 THR A C 1
ATOM 813 O O . THR A 1 102 ? 6.239 -5.632 -6.004 1.00 81.31 102 THR A O 1
ATOM 816 N N 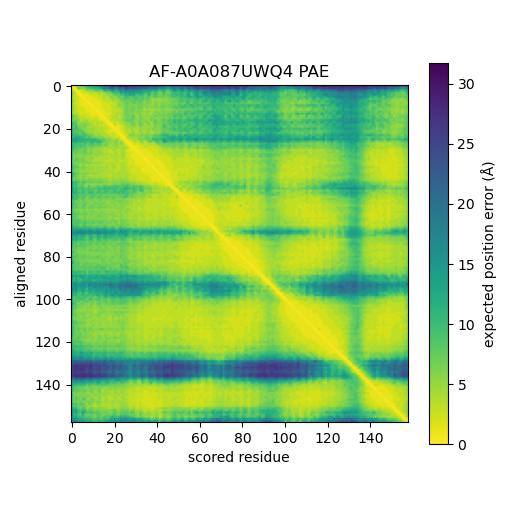. ASN A 1 103 ? 7.861 -6.897 -6.899 1.00 84.56 103 ASN A N 1
ATOM 817 C CA . ASN A 1 103 ? 7.748 -7.995 -5.954 1.00 84.56 103 ASN A CA 1
ATOM 818 C C . ASN A 1 103 ? 8.093 -7.547 -4.520 1.00 84.56 103 ASN A C 1
ATOM 820 O O . ASN A 1 103 ? 7.408 -7.905 -3.560 1.00 84.56 103 ASN A O 1
ATOM 824 N N . THR A 1 104 ? 9.112 -6.696 -4.378 1.00 83.88 104 THR A N 1
ATOM 825 C CA . THR A 1 104 ? 9.486 -6.091 -3.092 1.00 83.88 104 THR A CA 1
ATOM 826 C C . THR A 1 104 ? 8.398 -5.146 -2.577 1.00 83.88 104 THR A C 1
ATOM 828 O O . THR A 1 104 ? 7.988 -5.257 -1.420 1.00 83.88 104 THR A O 1
ATOM 831 N N . ALA A 1 105 ? 7.860 -4.277 -3.440 1.00 84.12 105 ALA A N 1
ATOM 832 C CA . ALA A 1 105 ? 6.750 -3.390 -3.084 1.00 84.12 105 ALA A CA 1
ATOM 833 C C . ALA A 1 105 ? 5.494 -4.176 -2.659 1.00 84.12 105 ALA A C 1
ATOM 835 O O . ALA A 1 105 ? 4.840 -3.825 -1.676 1.00 84.12 105 ALA A O 1
ATOM 836 N N . LEU A 1 106 ? 5.183 -5.282 -3.347 1.00 87.12 106 LEU A N 1
ATOM 837 C CA . LEU A 1 106 ? 4.071 -6.170 -2.999 1.00 87.12 106 LEU A CA 1
ATOM 838 C C . LEU A 1 106 ? 4.247 -6.786 -1.602 1.00 87.12 106 LEU A C 1
ATOM 840 O O . LEU A 1 106 ? 3.290 -6.842 -0.830 1.00 87.12 106 LEU A O 1
ATOM 844 N N . MET A 1 107 ? 5.464 -7.208 -1.252 1.00 89.00 107 MET A N 1
ATOM 845 C CA . MET A 1 107 ? 5.773 -7.754 0.072 1.00 89.00 107 MET A CA 1
ATOM 846 C C . MET A 1 107 ? 5.593 -6.711 1.185 1.00 89.00 107 MET A C 1
ATOM 848 O O . MET A 1 107 ? 4.945 -6.998 2.195 1.00 89.00 107 MET A O 1
ATOM 852 N N . LEU A 1 108 ? 6.113 -5.493 0.994 1.00 89.19 108 LEU A N 1
ATOM 853 C CA . LEU A 1 108 ? 5.930 -4.391 1.947 1.00 89.19 108 LEU A CA 1
ATOM 854 C C . LEU A 1 108 ? 4.446 -4.053 2.127 1.00 89.19 108 LEU A C 1
ATOM 856 O O . LEU A 1 108 ? 3.969 -3.890 3.252 1.00 89.19 108 LEU A O 1
ATOM 860 N N . MET A 1 109 ? 3.690 -4.036 1.027 1.00 88.06 109 MET A N 1
ATOM 861 C CA . MET A 1 109 ? 2.252 -3.803 1.065 1.00 88.06 109 MET A CA 1
ATOM 862 C C . MET A 1 109 ? 1.516 -4.887 1.864 1.00 88.06 109 MET A C 1
ATOM 864 O O . MET A 1 109 ? 0.683 -4.554 2.707 1.00 88.06 109 MET A O 1
ATOM 868 N N . VAL A 1 110 ? 1.848 -6.169 1.664 1.00 91.12 110 VAL A N 1
ATOM 869 C CA . VAL A 1 110 ? 1.285 -7.288 2.441 1.00 91.12 110 VAL A CA 1
ATOM 870 C C . VAL A 1 110 ? 1.519 -7.097 3.939 1.00 91.12 110 VAL A C 1
ATOM 872 O O . VAL A 1 110 ? 0.568 -7.189 4.716 1.00 91.12 110 VAL A O 1
ATOM 875 N N . LEU A 1 111 ? 2.750 -6.787 4.352 1.00 90.44 111 LEU A N 1
ATOM 876 C CA . LEU A 1 111 ? 3.077 -6.571 5.765 1.00 90.44 111 LEU A CA 1
ATOM 877 C C . LEU A 1 111 ? 2.268 -5.415 6.362 1.00 90.44 111 LEU A C 1
ATOM 879 O O . LEU A 1 111 ? 1.676 -5.557 7.432 1.00 90.44 111 LEU A O 1
ATOM 883 N N . LYS A 1 112 ? 2.174 -4.302 5.632 1.00 90.31 112 LYS A N 1
ATOM 884 C CA . LYS A 1 112 ? 1.408 -3.115 6.028 1.00 90.31 112 LYS A CA 1
ATOM 885 C C . LYS A 1 112 ? -0.086 -3.421 6.192 1.00 90.31 112 LYS A C 1
ATOM 887 O O . LYS A 1 112 ? -0.721 -2.976 7.147 1.00 90.31 112 LYS A O 1
ATOM 892 N N . MET A 1 113 ? -0.646 -4.235 5.301 1.00 89.88 113 MET A N 1
ATOM 893 C CA . MET A 1 113 ? -2.042 -4.668 5.357 1.00 89.88 113 MET A CA 1
ATOM 894 C C . MET A 1 113 ? -2.345 -5.618 6.519 1.00 89.88 113 MET A C 1
ATOM 896 O O . MET A 1 113 ? -3.378 -5.482 7.178 1.00 89.88 113 MET A O 1
ATOM 900 N N . VAL A 1 114 ? -1.455 -6.576 6.774 1.00 91.56 114 VAL A N 1
ATOM 901 C CA . VAL A 1 114 ? -1.575 -7.512 7.898 1.00 91.56 114 VAL A CA 1
ATOM 902 C C . VAL A 1 114 ? -1.431 -6.773 9.230 1.00 91.56 114 VAL A C 1
ATOM 904 O O . VAL A 1 114 ? -2.222 -7.009 10.146 1.00 91.56 114 VAL A O 1
ATOM 907 N N . GLY A 1 115 ? -0.473 -5.845 9.327 1.00 90.12 115 GLY A N 1
ATOM 908 C CA . GLY A 1 115 ? -0.294 -4.979 10.494 1.00 90.12 115 GLY A CA 1
ATOM 909 C C . GLY A 1 115 ? -1.558 -4.175 10.801 1.00 90.12 115 GLY A C 1
ATOM 910 O O . GLY A 1 115 ? -2.060 -4.221 11.922 1.00 90.12 115 GLY A O 1
ATOM 911 N N . LEU A 1 116 ? -2.158 -3.556 9.780 1.00 90.19 116 LEU A N 1
ATOM 912 C CA . LEU A 1 116 ? -3.429 -2.843 9.920 1.00 90.19 116 LEU A CA 1
ATOM 913 C C . LEU A 1 116 ? -4.564 -3.758 10.415 1.00 90.19 116 LEU A C 1
ATOM 915 O O . LEU A 1 116 ? -5.335 -3.381 11.299 1.00 90.19 116 LEU A O 1
ATOM 919 N N . ALA A 1 117 ? -4.679 -4.976 9.877 1.00 89.56 117 ALA A N 1
ATOM 920 C CA . ALA A 1 117 ? -5.690 -5.936 10.322 1.00 89.56 117 ALA A CA 1
ATOM 921 C C . ALA A 1 117 ? -5.502 -6.341 11.795 1.00 89.56 117 ALA A C 1
ATOM 923 O O . ALA A 1 117 ? -6.485 -6.548 12.517 1.00 89.56 117 ALA A O 1
ATOM 924 N N . TYR A 1 118 ? -4.251 -6.432 12.250 1.00 89.88 118 TYR A N 1
ATOM 925 C CA . TYR A 1 118 ? -3.906 -6.692 13.643 1.00 89.88 118 TYR A CA 1
ATOM 926 C C . TYR A 1 118 ? -4.266 -5.510 14.556 1.00 89.88 118 TYR A C 1
ATOM 928 O O . TYR A 1 118 ? -4.925 -5.711 15.579 1.00 89.88 118 TYR A O 1
ATOM 936 N N . GLU A 1 119 ? -3.939 -4.280 14.156 1.00 88.62 119 GLU A N 1
ATOM 937 C CA . GLU A 1 119 ? -4.313 -3.060 14.883 1.00 88.62 119 GLU A CA 1
ATOM 938 C C . GLU A 1 119 ? -5.834 -2.922 15.025 1.00 88.62 119 GLU A C 1
ATOM 940 O O . GLU A 1 119 ? -6.340 -2.700 16.126 1.00 88.62 119 GLU A O 1
ATOM 945 N N . ILE A 1 120 ? -6.590 -3.140 13.943 1.00 87.56 120 ILE A N 1
ATOM 946 C CA . ILE A 1 120 ? -8.061 -3.107 13.966 1.00 87.56 120 ILE A CA 1
ATOM 947 C C . ILE A 1 120 ? -8.617 -4.173 14.917 1.00 87.56 120 ILE A C 1
ATOM 949 O O . ILE A 1 120 ? -9.579 -3.918 15.647 1.00 87.56 120 ILE A O 1
ATOM 953 N N . ASN A 1 121 ? -8.022 -5.368 14.935 1.00 88.50 121 ASN A N 1
ATOM 954 C CA . ASN A 1 121 ? -8.425 -6.433 15.846 1.00 88.50 121 ASN A CA 1
ATOM 955 C C . ASN A 1 121 ? -8.184 -6.049 17.316 1.00 88.50 121 ASN A C 1
ATOM 957 O O . ASN A 1 121 ? -9.076 -6.240 18.143 1.00 88.50 121 ASN A O 1
ATOM 961 N N . ILE A 1 122 ? -7.027 -5.459 17.635 1.00 85.69 122 ILE A N 1
ATOM 962 C CA . ILE A 1 122 ? -6.728 -4.941 18.978 1.00 85.69 122 ILE A CA 1
ATOM 963 C C . ILE A 1 122 ? -7.717 -3.841 19.369 1.00 85.69 122 ILE A C 1
ATOM 965 O O . ILE A 1 122 ? -8.260 -3.882 20.473 1.00 85.69 122 ILE A O 1
ATOM 969 N N . SER A 1 123 ? -7.995 -2.893 18.473 1.00 84.25 123 SER A N 1
ATOM 970 C CA . SER A 1 123 ? -8.939 -1.801 18.731 1.00 84.25 123 SER A CA 1
ATOM 971 C C . SER A 1 123 ? -10.348 -2.322 19.029 1.00 84.25 123 SER A C 1
ATOM 973 O O . SER A 1 123 ? -10.976 -1.890 19.996 1.00 84.25 123 SER A O 1
ATOM 975 N N . ARG A 1 124 ? -10.818 -3.335 18.285 1.00 83.25 124 ARG A N 1
ATOM 976 C CA . ARG A 1 124 ? -12.101 -4.014 18.549 1.00 83.25 124 ARG A CA 1
ATOM 977 C C . ARG A 1 124 ? -12.113 -4.759 19.887 1.00 83.25 124 ARG A C 1
ATOM 979 O O . ARG A 1 124 ? -13.129 -4.745 20.581 1.00 83.25 124 ARG A O 1
ATOM 986 N N . LEU A 1 125 ? -11.011 -5.414 20.257 1.00 83.44 125 LEU A N 1
ATOM 987 C CA . LEU A 1 125 ? -10.888 -6.092 21.551 1.00 83.44 125 LEU A CA 1
ATOM 988 C C . LEU A 1 125 ? -10.941 -5.083 22.702 1.00 83.44 125 LEU A C 1
ATOM 990 O O . LEU A 1 125 ? -11.753 -5.251 23.606 1.00 83.44 125 LEU A O 1
ATOM 994 N N . LYS A 1 126 ? -10.152 -4.006 22.641 1.00 80.31 126 LYS A N 1
ATOM 995 C CA . LYS A 1 126 ? -10.138 -2.942 23.659 1.00 80.31 126 LYS A CA 1
ATOM 996 C C . LYS A 1 126 ? -11.506 -2.267 23.821 1.00 80.31 126 LYS A C 1
ATOM 998 O O . LYS A 1 126 ? -11.928 -2.043 24.951 1.00 80.31 126 LYS A O 1
ATOM 1003 N N . GLN A 1 127 ? -12.233 -2.039 22.720 1.00 76.62 127 GLN A N 1
ATOM 1004 C CA . GLN A 1 127 ? -13.610 -1.528 22.754 1.00 76.62 127 GLN A CA 1
ATOM 1005 C C . GLN A 1 127 ? -14.564 -2.478 23.498 1.00 76.62 127 GLN A C 1
ATOM 1007 O O . GLN A 1 127 ? -15.442 -2.027 24.228 1.00 76.62 127 GLN A O 1
ATOM 1012 N N . LYS A 1 128 ? -14.390 -3.798 23.349 1.00 75.62 128 LYS A N 1
ATOM 1013 C CA . LYS A 1 128 ? -15.214 -4.798 24.044 1.00 75.62 128 LYS A CA 1
ATOM 1014 C C . LYS A 1 128 ? -14.978 -4.816 25.560 1.00 75.62 128 LYS A C 1
ATOM 1016 O O . LYS A 1 128 ? -15.895 -5.153 26.301 1.00 75.62 128 LYS A O 1
ATOM 1021 N N . PHE A 1 129 ? -13.774 -4.470 26.010 1.00 77.38 129 PHE A N 1
ATOM 1022 C CA . PHE A 1 129 ? -13.411 -4.414 27.431 1.00 77.38 129 PHE A CA 1
ATOM 1023 C C . PHE A 1 129 ? -13.627 -3.023 28.066 1.00 77.38 129 PHE A C 1
ATOM 1025 O O . PHE A 1 129 ? -13.131 -2.792 29.163 1.00 77.38 129 PHE A O 1
ATOM 1032 N N . ASP A 1 130 ? -14.345 -2.110 27.391 1.00 66.88 130 ASP A N 1
ATOM 1033 C CA . ASP A 1 130 ? -14.639 -0.724 27.822 1.00 66.88 130 ASP A CA 1
ATOM 1034 C C . ASP A 1 130 ? -13.411 0.046 28.346 1.00 66.88 130 ASP A C 1
ATOM 1036 O O . ASP A 1 130 ? -13.489 0.885 29.245 1.00 66.88 130 ASP A O 1
ATOM 1040 N N . VAL A 1 131 ? -12.236 -0.230 27.771 1.00 68.94 131 VAL A N 1
ATOM 1041 C CA . VAL A 1 131 ? -11.035 0.552 28.061 1.00 68.94 131 VAL A CA 1
ATOM 1042 C C . VAL A 1 131 ? -11.199 1.891 27.342 1.00 68.94 131 VAL A C 1
ATOM 1044 O O . VAL A 1 131 ? -10.930 2.004 26.144 1.00 68.94 131 VAL A O 1
ATOM 1047 N N . LYS A 1 132 ? -11.713 2.895 28.062 1.00 54.53 132 LYS A N 1
ATOM 1048 C CA . LYS A 1 132 ? -11.956 4.260 27.570 1.00 54.53 132 LYS A CA 1
ATOM 1049 C C . LYS A 1 132 ? -10.642 4.996 27.306 1.00 54.53 132 LYS A C 1
ATOM 1051 O O . LYS A 1 132 ? -10.257 5.887 28.055 1.00 54.53 132 LYS A O 1
ATOM 1056 N N . GLU A 1 133 ? -9.964 4.648 26.219 1.00 57.69 133 GLU A N 1
ATOM 1057 C CA . GLU A 1 133 ? -8.929 5.505 25.647 1.00 57.69 133 GLU A CA 1
ATOM 1058 C C . GLU A 1 133 ? -9.534 6.402 24.551 1.00 57.69 133 GLU A C 1
ATOM 1060 O O . GLU A 1 133 ? -10.074 5.893 23.561 1.00 57.69 133 GLU A O 1
ATOM 1065 N N . PRO A 1 134 ? -9.451 7.740 24.692 1.00 50.00 134 PRO A N 1
ATOM 1066 C CA . PRO A 1 134 ? -10.127 8.701 23.812 1.00 50.00 134 PRO A CA 1
ATOM 1067 C C . PRO A 1 134 ? -9.583 8.733 22.372 1.00 50.00 134 PRO A C 1
ATOM 1069 O O . PRO A 1 134 ? -10.212 9.315 21.494 1.00 50.00 134 PRO A O 1
ATOM 1072 N N . TYR A 1 135 ? -8.447 8.083 22.102 1.00 51.28 135 TYR A N 1
ATOM 1073 C CA . TYR A 1 135 ? -7.788 8.065 20.789 1.00 51.28 135 TYR A CA 1
ATOM 1074 C C . TYR A 1 135 ? -8.128 6.828 19.940 1.00 51.28 135 TYR A C 1
ATOM 1076 O O . TYR A 1 135 ? -7.698 6.730 18.794 1.00 51.28 135 TYR A O 1
ATOM 1084 N N . LEU A 1 136 ? -8.889 5.872 20.485 1.00 51.69 136 LEU A N 1
ATOM 1085 C CA . LEU A 1 136 ? -9.059 4.533 19.903 1.00 51.69 136 LEU A CA 1
ATOM 1086 C C . LEU A 1 136 ? -10.377 4.341 19.123 1.00 51.69 136 LEU A C 1
ATOM 1088 O O . LEU A 1 136 ? -10.755 3.218 18.797 1.00 51.69 136 LEU A O 1
ATOM 1092 N N . HIS A 1 137 ? -11.127 5.418 18.884 1.00 47.91 137 HIS A N 1
ATOM 1093 C CA . HIS A 1 137 ? -12.583 5.325 18.735 1.00 47.91 137 HIS A CA 1
ATOM 1094 C C . HIS A 1 137 ? -13.146 5.232 17.316 1.00 47.91 137 HIS A C 1
ATOM 1096 O O . HIS A 1 137 ? -14.366 5.199 17.167 1.00 47.91 137 HIS A O 1
ATOM 1102 N N . GLN A 1 138 ? -12.321 5.148 16.272 1.00 64.44 138 GLN A N 1
ATOM 1103 C CA . GLN A 1 138 ? -12.864 5.088 14.918 1.00 64.44 138 GLN A CA 1
ATOM 1104 C C . GLN A 1 138 ? -12.387 3.847 14.179 1.00 64.44 138 GLN A C 1
ATOM 1106 O O . GLN A 1 138 ? -11.246 3.751 13.736 1.00 64.44 138 GLN A O 1
ATOM 1111 N N . ILE A 1 139 ? -13.298 2.876 14.067 1.00 72.94 139 ILE A N 1
ATOM 1112 C CA . ILE A 1 139 ? -13.145 1.744 13.156 1.00 72.94 139 ILE A CA 1
ATOM 1113 C C . ILE A 1 139 ? -12.965 2.347 11.753 1.00 72.94 139 ILE A C 1
ATOM 1115 O O . ILE A 1 139 ? -13.844 3.099 11.321 1.00 72.94 139 ILE A O 1
ATOM 1119 N N . PRO A 1 140 ? -11.846 2.071 11.063 1.00 83.38 140 PRO A N 1
ATOM 1120 C CA . PRO A 1 140 ? -11.566 2.689 9.777 1.00 83.38 140 PRO A CA 1
ATOM 1121 C C . PRO A 1 140 ? -12.594 2.254 8.733 1.00 83.38 140 PRO A C 1
ATOM 1123 O O . PRO A 1 140 ? -13.050 1.107 8.711 1.00 83.38 140 PRO A O 1
ATOM 1126 N N . THR A 1 141 ? -12.943 3.183 7.851 1.00 87.56 141 THR A N 1
ATOM 1127 C CA . THR A 1 141 ? -13.807 2.932 6.697 1.00 87.56 141 THR A CA 1
ATOM 1128 C C . THR A 1 141 ? -13.024 2.176 5.623 1.00 87.56 141 THR A C 1
ATOM 1130 O O . THR A 1 141 ? -11.796 2.211 5.584 1.00 87.56 141 THR A O 1
ATOM 1133 N N . PHE A 1 142 ? -13.722 1.546 4.678 1.00 87.56 142 PHE A N 1
ATOM 1134 C CA . PHE A 1 142 ? -13.103 0.938 3.494 1.00 87.56 142 PHE A CA 1
ATOM 1135 C C . PHE A 1 142 ? -12.135 1.880 2.762 1.00 87.56 142 PHE A C 1
ATOM 1137 O O . PHE A 1 142 ? -11.019 1.489 2.427 1.00 87.56 142 PHE A O 1
ATOM 1144 N N . LEU A 1 143 ? -12.535 3.141 2.577 1.00 87.00 143 LEU A N 1
ATOM 1145 C CA . LEU A 1 143 ? -11.686 4.150 1.944 1.00 87.00 143 LEU A CA 1
ATOM 1146 C C . LEU A 1 143 ? -10.449 4.483 2.779 1.00 87.00 143 LEU A C 1
ATOM 1148 O O . LEU A 1 143 ? -9.383 4.661 2.201 1.00 87.00 143 LEU A O 1
ATOM 1152 N N . ASP A 1 144 ? -10.559 4.497 4.108 1.00 87.75 144 ASP A N 1
ATOM 1153 C CA . ASP A 1 144 ? -9.419 4.753 4.991 1.00 87.75 144 ASP A CA 1
ATOM 1154 C C . ASP A 1 144 ? -8.382 3.625 4.869 1.00 87.75 144 ASP A C 1
ATOM 1156 O O . ASP A 1 144 ? -7.182 3.888 4.808 1.00 87.75 144 ASP A O 1
ATOM 1160 N N . ILE A 1 145 ? -8.839 2.370 4.743 1.00 89.62 145 ILE A N 1
ATOM 1161 C CA . ILE A 1 145 ? -7.974 1.199 4.524 1.00 89.62 145 ILE A CA 1
ATOM 1162 C C . ILE A 1 145 ? -7.255 1.295 3.172 1.00 89.62 145 ILE A C 1
ATOM 1164 O O . ILE A 1 145 ? -6.047 1.058 3.101 1.00 89.62 145 ILE A O 1
ATOM 1168 N N . ILE A 1 146 ? -7.966 1.666 2.102 1.00 90.12 146 ILE A N 1
ATOM 1169 C CA . ILE A 1 146 ? -7.363 1.851 0.773 1.00 90.12 146 ILE A CA 1
ATOM 1170 C C . ILE A 1 146 ? -6.349 2.995 0.804 1.00 90.12 146 ILE A C 1
ATOM 1172 O O . ILE A 1 146 ? -5.204 2.816 0.387 1.00 90.12 146 ILE A O 1
ATOM 1176 N N . GLN A 1 147 ? -6.738 4.155 1.333 1.00 89.44 147 GLN A N 1
ATOM 1177 C CA . GLN A 1 147 ? -5.872 5.328 1.40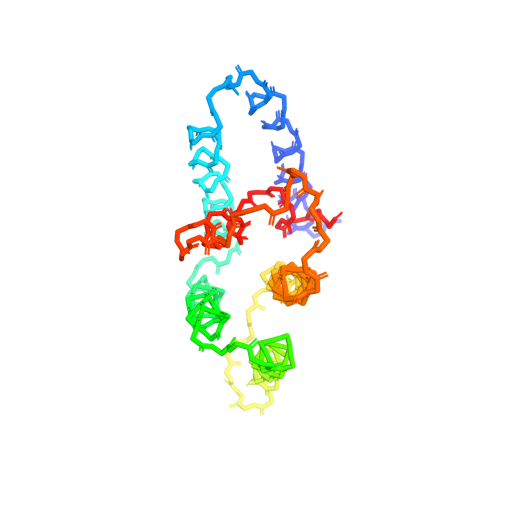3 1.00 89.44 147 GLN A CA 1
ATOM 1178 C C . GLN A 1 147 ? -4.610 5.055 2.220 1.00 89.44 147 GLN A C 1
ATOM 1180 O O . GLN A 1 147 ? -3.520 5.462 1.816 1.00 89.44 147 GLN A O 1
ATOM 1185 N N . TYR A 1 148 ? -4.744 4.323 3.329 1.00 88.50 148 TYR A N 1
ATOM 1186 C CA . TYR A 1 148 ? -3.617 3.867 4.133 1.00 88.50 148 TYR A CA 1
ATOM 1187 C C . TYR A 1 148 ? -2.711 2.913 3.348 1.00 88.50 148 TYR A C 1
ATOM 1189 O O . TYR A 1 148 ? -1.497 3.120 3.305 1.00 88.50 148 TYR A O 1
ATOM 1197 N N . SER A 1 149 ? -3.286 1.908 2.682 1.00 88.00 149 SER A N 1
ATOM 1198 C CA . SER A 1 149 ? -2.532 0.885 1.943 1.00 88.00 149 SER A CA 1
ATOM 1199 C C . SER A 1 149 ? -1.702 1.491 0.809 1.00 88.00 149 SER A C 1
ATOM 1201 O O . SER A 1 149 ? -0.515 1.195 0.695 1.00 88.00 149 SER A O 1
ATOM 1203 N N . PHE A 1 150 ? -2.292 2.410 0.041 1.00 89.06 150 PHE A N 1
ATOM 1204 C CA . PHE A 1 150 ? -1.643 3.111 -1.074 1.00 89.06 150 PHE A CA 1
ATOM 1205 C C . PHE A 1 150 ? -0.943 4.416 -0.674 1.00 89.06 150 PHE A C 1
ATOM 1207 O O . PHE A 1 150 ? -0.464 5.149 -1.536 1.00 89.06 150 PHE A O 1
ATOM 1214 N N . CYS A 1 151 ? -0.870 4.746 0.617 1.00 88.50 151 CYS A N 1
ATOM 1215 C CA . CYS A 1 151 ? -0.081 5.885 1.077 1.00 88.50 151 CYS A CA 1
ATOM 1216 C C . CYS A 1 151 ? 1.391 5.669 0.701 1.00 88.50 151 CYS A C 1
ATOM 1218 O O . CYS A 1 151 ? 1.944 4.631 1.059 1.00 88.50 151 CYS A O 1
ATOM 1220 N N . TYR A 1 152 ? 2.014 6.648 0.030 1.00 84.88 152 TYR A N 1
ATOM 1221 C CA . TYR A 1 152 ? 3.412 6.562 -0.423 1.00 84.88 152 TYR A CA 1
ATOM 1222 C C . TYR A 1 152 ? 4.402 6.207 0.702 1.00 84.88 152 TYR A C 1
ATOM 1224 O O . TYR A 1 152 ? 5.383 5.505 0.461 1.00 84.88 152 TYR A O 1
ATOM 1232 N N . ALA A 1 153 ? 4.122 6.648 1.936 1.00 79.00 153 ALA A N 1
ATOM 1233 C CA . ALA A 1 153 ? 4.864 6.243 3.123 1.00 79.00 153 ALA A CA 1
ATOM 1234 C C . ALA A 1 153 ? 4.617 4.748 3.394 1.00 79.00 153 ALA A C 1
ATOM 1236 O O . ALA A 1 153 ? 3.479 4.338 3.652 1.00 79.00 153 ALA A O 1
ATOM 1237 N N . GLY A 1 154 ? 5.666 3.927 3.309 1.00 74.56 154 GLY A N 1
ATOM 1238 C CA . GLY A 1 154 ? 5.558 2.472 3.459 1.00 74.56 154 GLY A CA 1
ATOM 1239 C C . GLY A 1 154 ? 5.564 1.663 2.156 1.00 74.56 154 GLY A C 1
ATOM 1240 O O . GLY A 1 154 ? 5.503 0.443 2.240 1.00 74.56 154 GLY A O 1
ATOM 1241 N N . ILE A 1 155 ? 5.585 2.288 0.964 1.00 77.31 155 ILE A N 1
ATOM 1242 C CA . ILE A 1 155 ? 5.589 1.531 -0.314 1.00 77.31 155 ILE A CA 1
ATOM 1243 C C . ILE A 1 155 ? 6.996 1.047 -0.681 1.00 77.31 155 ILE A C 1
ATOM 1245 O O . ILE A 1 155 ? 7.154 -0.092 -1.107 1.00 77.31 155 ILE A O 1
ATOM 1249 N N . PHE A 1 156 ? 8.005 1.906 -0.512 1.00 70.50 156 PHE A N 1
ATOM 1250 C CA . PHE A 1 156 ? 9.411 1.604 -0.841 1.00 70.50 156 PHE A CA 1
ATOM 1251 C C . PHE A 1 156 ? 10.343 1.654 0.372 1.00 70.50 156 PHE A C 1
ATOM 1253 O O . PHE A 1 156 ? 11.458 1.147 0.327 1.00 70.50 156 PHE A O 1
ATOM 1260 N N . VAL A 1 157 ? 9.888 2.266 1.463 1.00 66.19 157 VAL A N 1
ATOM 1261 C CA . VAL A 1 157 ? 10.621 2.376 2.724 1.00 66.19 157 VAL A CA 1
ATOM 1262 C C . VAL A 1 157 ? 9.668 1.895 3.803 1.00 66.19 157 VAL A C 1
ATOM 1264 O O . VAL A 1 157 ? 8.605 2.497 3.956 1.00 66.19 157 VAL A O 1
ATOM 1267 N N . GLY A 1 158 ? 10.012 0.777 4.446 1.00 51.66 158 GLY A N 1
ATOM 1268 C CA . GLY A 1 158 ? 9.278 0.218 5.585 1.00 51.66 158 GLY A CA 1
ATOM 1269 C C . GLY A 1 158 ? 9.406 1.084 6.826 1.00 51.66 158 GLY A C 1
ATOM 1270 O O . GLY A 1 158 ? 10.515 1.621 7.045 1.00 51.66 158 GLY A O 1
#

Solvent-accessible surface area (backbone atoms only — not comparable to full-atom valu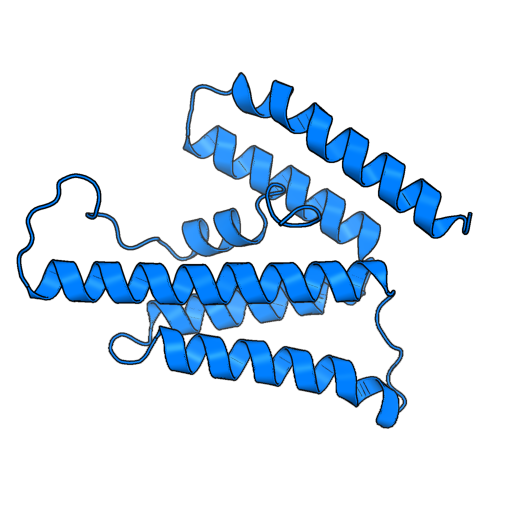es): 8732 Å² total; per-residue (Å²): 129,58,74,66,56,54,53,50,52,51,51,51,51,52,57,57,56,49,51,62,60,55,66,70,50,84,51,66,69,61,36,44,53,53,35,17,51,52,19,46,49,54,46,39,72,66,28,51,84,56,39,56,56,59,50,52,52,50,52,52,42,46,50,47,4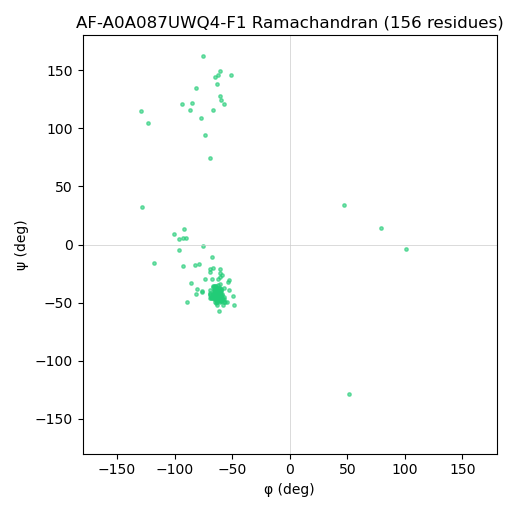6,70,71,38,77,90,54,21,32,59,53,38,39,52,50,50,52,51,52,51,49,50,60,66,50,30,48,82,73,72,45,86,68,70,56,71,70,33,50,51,32,48,51,41,42,43,53,54,52,35,50,50,31,42,52,52,45,50,44,54,50,41,59,74,69,67,60,87,54,92,87,65,80,68,84,76,49,70,65,52,49,50,36,56,67,34,18,40,78,42,43,87,52,128

Secondary structure (DSSP, 8-state):
--HHHHHHHHHHHHHHHHHHHHHT---HHHHHHHHHHHHHHHHHHHHGGGGHHHHHHHHHHHHHHHH--SSHHHHHHHHHHHHHHHHHHHGGGTPPPPPHHHHHHHHHHHHHHHHHHHHHHHHHHHHHTT---TT---PPPHHHHHHHHT-STTTS--

Sequence (158 aa):
MAPDDVIYLILLLVSTSFGYFVRQVKHVKMKQCVCTLIGFILLTIVSGFHILHPLVLTTINAILVLHVKRFCHVVSFAFCFSYLLLIRTSEYFGIPSPPEITNTALMLMVLKMVGLAYEINISRLKQKFDVKEPYLHQIPTFLDIIQYSFCYAGIFVG

Nearest PDB structures (foldseek):
  8erc-assembly1_A  TM=9.199E-01  e=3.123E-06  Homo sapiens

Foldseek 3Di:
DPPVVVVLVVLVVVLVVVVVVLVVDPDPVVSLVVLLVSLLVSLCVQFPVNVVLLVVLLLVLLVLLVPDQACSLVVLLVSLVVSLVCLVCVVVVVDDHTPPLNNVLSVLLSVQSSVVSVLLNVLSVCVVVVVPDPVSPDNDDSVRSSSSSSRNVRRSHD

InterPro domains:
  IPR049941 Lysophospholipid acyltransferase 7/Porcupine-like [PTHR13906] (6-158)